Protein AF-A4E8H7-F1 (afdb_monomer_lite)

Organism: Collinsella aerofaciens (strain ATCC 25986 / DSM 3979 / JCM 10188 / KCTC 3647 / NCTC 11838 / VPI 1003) 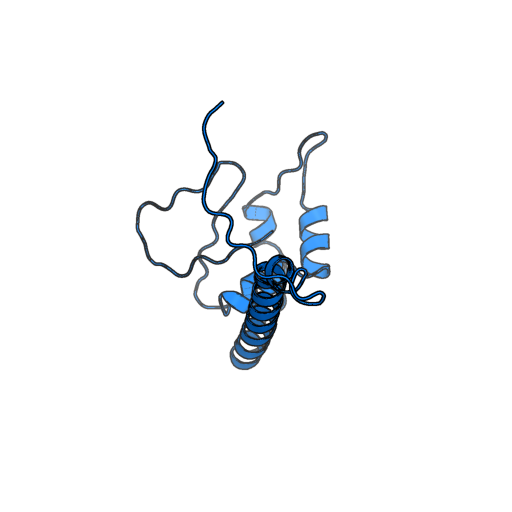(NCBI:txid411903)

Radius of gyration: 21.0 Å; chains: 1; bounding box: 51×50×54 Å

InterPro domains:
  IPR000055 Type I restriction modification DNA specificity domain [PF01420] (9-93)
  IPR044946 Type I restriction modification DNA specificity domain superfamily [G3DSA:3.90.220.20] (2-96)
  IPR052021 Type I restriction system S subunit [PTHR30408] (5-94)

pLDDT: mean 83.81, std 18.82, range [35.41, 98.19]

Structure (mmCIF, N/CA/C/O backbone):
data_AF-A4E8H7-F1
#
_entry.id   AF-A4E8H7-F1
#
loop_
_atom_site.group_PDB
_atom_site.id
_atom_site.type_symbol
_atom_site.label_atom_id
_atom_site.label_alt_id
_atom_site.label_comp_id
_atom_site.label_asym_id
_atom_site.label_entity_id
_atom_site.label_seq_id
_atom_site.pdbx_PDB_ins_code
_atom_site.Cartn_x
_atom_site.Cartn_y
_atom_site.Cartn_z
_atom_site.occupancy
_atom_site.B_iso_or_equiv
_atom_site.auth_seq_id
_atom_site.auth_comp_id
_atom_site.auth_asym_id
_atom_site.auth_atom_id
_atom_site.pdbx_PDB_model_num
ATOM 1 N N . MET A 1 1 ? 0.520 1.904 -8.147 1.00 71.12 1 MET A N 1
ATOM 2 C CA . MET A 1 1 ? -0.644 1.956 -7.238 1.00 71.12 1 MET A CA 1
ATOM 3 C C . MET A 1 1 ? -0.964 0.523 -6.845 1.00 71.12 1 MET A C 1
ATOM 5 O O . MET A 1 1 ? -0.955 -0.312 -7.735 1.00 71.12 1 MET A O 1
ATOM 9 N N . SER A 1 2 ? -1.164 0.212 -5.562 1.00 88.25 2 SER A N 1
ATOM 10 C CA . SER A 1 2 ? -1.687 -1.100 -5.139 1.00 88.25 2 SER A CA 1
ATOM 11 C C . SER A 1 2 ? -3.212 -1.117 -5.276 1.00 88.25 2 SER A C 1
ATOM 13 O O . SER A 1 2 ? -3.844 -0.056 -5.286 1.00 88.25 2 SER A O 1
ATOM 15 N N . SER A 1 3 ? -3.812 -2.300 -5.367 1.00 90.25 3 SER A N 1
ATOM 16 C CA . SER A 1 3 ? -5.263 -2.509 -5.317 1.00 90.25 3 SER A CA 1
ATOM 17 C C . SER A 1 3 ? -5.561 -3.763 -4.498 1.00 90.25 3 SER A C 1
ATOM 19 O O . SER A 1 3 ? -4.671 -4.588 -4.297 1.00 90.25 3 SER A O 1
ATOM 21 N N . VAL A 1 4 ? -6.785 -3.863 -3.981 1.00 92.50 4 VAL A N 1
ATOM 22 C CA . VAL A 1 4 ? -7.245 -5.018 -3.207 1.00 92.50 4 VAL A CA 1
ATOM 23 C C . VAL A 1 4 ? -8.400 -5.673 -3.949 1.00 92.50 4 VAL A C 1
ATOM 25 O O . VAL A 1 4 ? -9.315 -4.989 -4.404 1.00 92.50 4 VAL A O 1
ATOM 28 N N . TRP A 1 5 ? -8.340 -6.994 -4.075 1.00 92.44 5 TRP A N 1
ATOM 29 C CA . TRP A 1 5 ? -9.390 -7.815 -4.660 1.00 92.44 5 TRP A CA 1
ATOM 30 C C . TRP A 1 5 ? -9.890 -8.775 -3.583 1.00 92.44 5 TRP A C 1
ATOM 32 O O . TRP A 1 5 ? -9.132 -9.618 -3.112 1.00 92.44 5 TRP A O 1
ATOM 42 N N . LEU A 1 6 ? -11.136 -8.588 -3.140 1.00 91.44 6 LEU A N 1
ATOM 43 C CA . LEU A 1 6 ? -11.727 -9.339 -2.021 1.00 91.44 6 LEU A CA 1
ATOM 44 C C . LEU A 1 6 ? -12.559 -10.546 -2.472 1.00 91.44 6 LEU A C 1
ATOM 46 O O . LEU A 1 6 ? -13.018 -11.314 -1.633 1.00 91.44 6 LEU A O 1
ATOM 50 N N . SER A 1 7 ? -12.804 -10.689 -3.775 1.00 89.94 7 SER A N 1
ATOM 51 C CA . SER A 1 7 ? -13.615 -11.782 -4.304 1.00 89.94 7 SER A CA 1
ATOM 52 C C . SER A 1 7 ? -12.764 -13.039 -4.473 1.00 89.94 7 SER A C 1
ATOM 54 O O . SER A 1 7 ? -11.645 -12.967 -4.981 1.00 89.94 7 SER A O 1
ATOM 56 N N . ASP A 1 8 ? -13.306 -14.184 -4.068 1.00 86.06 8 ASP A N 1
ATOM 57 C CA . ASP A 1 8 ? -12.698 -15.490 -4.312 1.00 86.06 8 ASP A CA 1
ATOM 58 C C . ASP A 1 8 ? -13.295 -16.058 -5.604 1.00 86.06 8 ASP A C 1
ATOM 60 O O . ASP A 1 8 ? -14.366 -16.661 -5.610 1.00 86.06 8 ASP A O 1
ATOM 64 N N . GLN A 1 9 ? -12.656 -15.717 -6.721 1.00 88.12 9 GLN A N 1
ATOM 65 C CA . GLN A 1 9 ? -12.972 -16.246 -8.043 1.00 88.12 9 GLN A CA 1
ATOM 66 C C . GLN A 1 9 ? -11.764 -17.013 -8.558 1.00 88.12 9 GLN A C 1
ATOM 68 O O . GLN A 1 9 ? -10.621 -16.577 -8.376 1.00 88.12 9 GLN A O 1
ATOM 73 N N . ASP A 1 10 ? -12.042 -18.124 -9.226 1.00 85.25 10 ASP A N 1
ATOM 74 C CA . ASP A 1 10 ? -11.051 -18.842 -10.010 1.00 85.25 10 ASP A CA 1
ATOM 75 C C . ASP A 1 10 ? -10.734 -18.063 -11.303 1.00 85.25 10 ASP A C 1
ATOM 77 O O . ASP A 1 10 ? -11.480 -17.171 -11.711 1.00 85.25 10 ASP A O 1
ATOM 81 N N . ASP A 1 11 ? -9.593 -18.361 -11.928 1.00 85.56 11 ASP A N 1
ATOM 82 C CA . ASP A 1 11 ? -9.168 -17.787 -13.217 1.00 85.56 11 ASP A CA 1
ATOM 83 C C . ASP A 1 11 ? -8.992 -16.251 -13.259 1.00 85.56 11 ASP A C 1
ATOM 85 O O . ASP A 1 11 ? -9.259 -15.585 -14.264 1.00 85.56 11 ASP A O 1
ATOM 89 N N . VAL A 1 12 ? -8.463 -15.657 -12.182 1.00 89.00 12 VAL A N 1
ATOM 90 C CA . VAL A 1 12 ? -8.119 -14.223 -12.157 1.00 89.00 12 VAL A CA 1
ATOM 91 C C . VAL A 1 12 ? -6.932 -13.924 -13.077 1.00 89.00 12 VAL A C 1
ATOM 93 O O . VAL A 1 12 ? -5.794 -14.322 -12.818 1.00 89.00 12 VAL A O 1
ATOM 96 N N . TYR A 1 13 ? -7.182 -13.133 -14.120 1.00 90.62 13 TYR A N 1
ATOM 97 C CA . TYR A 1 13 ? -6.147 -12.631 -15.019 1.00 90.62 13 TYR A CA 1
ATOM 98 C C . TYR A 1 13 ? -5.501 -11.343 -14.489 1.00 90.62 13 TYR A C 1
ATOM 100 O O . TYR A 1 13 ? -6.177 -10.356 -14.192 1.00 90.62 13 TYR A O 1
ATOM 108 N N . LEU A 1 14 ? -4.168 -11.325 -14.451 1.00 90.25 14 LEU A N 1
ATOM 109 C CA . LEU A 1 14 ? -3.366 -10.121 -14.249 1.00 90.25 14 LEU A CA 1
ATOM 110 C C . LEU A 1 14 ? -2.502 -9.880 -15.485 1.00 90.25 14 LEU A C 1
ATOM 112 O O . LEU A 1 14 ? -1.960 -10.812 -16.074 1.00 90.25 14 LEU A O 1
ATOM 116 N N . ASN A 1 15 ? -2.356 -8.612 -15.867 1.00 91.00 15 ASN A N 1
ATOM 117 C CA . ASN A 1 15 ? -1.450 -8.248 -16.952 1.00 91.00 15 ASN A CA 1
ATOM 118 C C . ASN A 1 15 ? 0.018 -8.549 -16.584 1.00 91.00 15 ASN A C 1
ATOM 120 O O . ASN A 1 15 ? 0.371 -8.657 -15.412 1.00 91.00 15 ASN A O 1
ATOM 124 N N . SER A 1 16 ? 0.894 -8.596 -17.591 1.00 86.94 16 SER A N 1
ATOM 125 C CA . SER A 1 16 ? 2.323 -8.911 -17.429 1.00 86.94 16 SER A CA 1
ATOM 126 C C . SER A 1 16 ? 3.124 -7.907 -16.588 1.00 86.94 16 SER A C 1
ATOM 128 O O . SER A 1 16 ? 4.269 -8.182 -16.241 1.00 86.94 16 SER A O 1
ATOM 130 N N . PHE A 1 17 ? 2.564 -6.733 -16.286 1.00 88.12 17 PHE A N 1
ATOM 131 C CA . PHE A 1 17 ? 3.194 -5.689 -15.469 1.00 88.12 17 PHE A CA 1
ATOM 132 C C . PHE A 1 17 ? 2.717 -5.709 -14.014 1.00 88.12 17 PHE A C 1
ATOM 134 O O . PHE A 1 17 ? 3.117 -4.859 -13.219 1.00 88.12 17 PHE A O 1
ATOM 141 N N . CYS A 1 18 ? 1.846 -6.653 -13.667 1.00 90.75 18 CYS A N 1
ATOM 142 C CA . CYS A 1 18 ? 1.265 -6.800 -12.348 1.00 90.75 18 CYS A CA 1
ATOM 143 C C . CYS A 1 18 ? 1.577 -8.194 -11.813 1.00 90.75 18 CYS A C 1
ATOM 145 O O . CYS A 1 18 ? 1.553 -9.183 -12.539 1.00 90.75 18 CYS A O 1
ATOM 147 N N . PHE A 1 19 ? 1.819 -8.281 -10.512 1.00 90.81 19 PHE A N 1
ATOM 148 C CA . PHE A 1 19 ? 1.838 -9.553 -9.810 1.00 90.81 19 PHE A CA 1
ATOM 149 C C . PHE A 1 19 ? 0.848 -9.497 -8.652 1.00 90.81 19 PHE A C 1
ATOM 151 O O . PHE A 1 19 ? 0.667 -8.459 -8.014 1.00 90.81 19 PHE A O 1
ATOM 158 N N . GLY A 1 20 ? 0.189 -10.625 -8.405 1.00 91.81 20 GLY A N 1
ATOM 159 C CA . GLY A 1 20 ? -0.709 -10.800 -7.274 1.00 91.81 20 GLY A CA 1
ATOM 160 C C . GLY A 1 20 ? 0.047 -11.282 -6.041 1.00 91.81 20 GLY A C 1
ATOM 161 O O . GLY A 1 20 ? 0.996 -12.068 -6.140 1.00 91.81 20 GLY A O 1
ATOM 162 N N . TYR A 1 21 ? -0.412 -10.837 -4.876 1.00 90.94 21 TYR A N 1
ATOM 163 C CA . TYR A 1 21 ? -0.002 -11.360 -3.581 1.00 90.94 21 TYR A CA 1
ATOM 164 C C . TYR A 1 21 ? -1.249 -11.808 -2.817 1.00 90.94 21 TYR A C 1
ATOM 166 O O . TYR A 1 21 ? -2.126 -10.993 -2.532 1.00 90.94 21 TYR A O 1
ATOM 174 N N . ARG A 1 22 ? -1.337 -13.110 -2.520 1.00 90.62 22 ARG A N 1
ATOM 175 C CA . ARG A 1 22 ? -2.381 -13.683 -1.667 1.00 90.62 22 ARG A CA 1
ATOM 176 C C . ARG A 1 22 ? -1.778 -13.846 -0.275 1.00 90.62 22 ARG A C 1
ATOM 178 O O . ARG A 1 22 ? -0.847 -14.625 -0.101 1.00 90.62 22 ARG A O 1
ATOM 185 N N . GLN A 1 23 ? -2.268 -13.054 0.669 1.00 89.19 23 GLN A N 1
ATOM 186 C CA . GLN A 1 23 ? -1.802 -13.072 2.053 1.00 89.19 23 GLN A CA 1
ATOM 187 C C . GLN A 1 23 ? -2.447 -14.201 2.871 1.00 89.19 23 GLN A C 1
ATOM 189 O O . GLN A 1 23 ? -3.521 -14.692 2.530 1.00 89.19 23 GLN A O 1
ATOM 194 N N . ASP A 1 24 ? -1.820 -14.547 3.989 1.00 89.31 24 ASP A N 1
ATOM 195 C CA . ASP A 1 24 ? -2.191 -15.611 4.929 1.00 89.31 24 ASP A CA 1
ATOM 196 C C . ASP A 1 24 ? -3.036 -15.117 6.119 1.00 89.31 24 ASP A C 1
ATOM 198 O O . ASP A 1 24 ? -3.019 -15.725 7.183 1.00 89.31 24 ASP A O 1
ATOM 202 N N . SER A 1 25 ? -3.785 -14.020 5.946 1.00 88.94 25 SER A N 1
ATOM 203 C CA . SER A 1 25 ? -4.577 -13.313 6.976 1.00 88.94 25 SER A CA 1
ATOM 204 C C . SER A 1 25 ? -3.797 -12.520 8.035 1.00 88.94 25 SER A C 1
ATOM 206 O O . SER A 1 25 ? -4.416 -11.933 8.921 1.00 88.94 25 SER A O 1
ATOM 208 N N . THR A 1 26 ? -2.471 -12.403 7.905 1.00 93.69 26 THR A N 1
ATOM 209 C CA . THR A 1 26 ? -1.647 -11.543 8.778 1.00 93.69 26 THR A CA 1
ATOM 210 C C . THR A 1 26 ? -2.078 -10.072 8.750 1.00 93.69 26 THR A C 1
ATOM 212 O O . THR A 1 26 ? -1.966 -9.372 9.762 1.00 93.69 26 THR A O 1
ATOM 215 N N . PHE A 1 27 ? -2.583 -9.594 7.608 1.00 95.62 27 PHE A N 1
ATOM 216 C CA . PHE A 1 27 ? -3.008 -8.212 7.447 1.00 95.62 27 PHE A CA 1
ATOM 217 C C . PHE A 1 27 ? -4.511 -8.058 7.212 1.00 95.62 27 PHE A C 1
ATOM 219 O O . PHE A 1 27 ? -5.154 -8.858 6.531 1.00 95.62 27 PHE A O 1
ATOM 226 N N . ASP A 1 28 ? -5.076 -6.949 7.684 1.00 95.94 28 ASP A N 1
ATOM 227 C CA . ASP A 1 28 ? -6.330 -6.457 7.118 1.00 95.94 28 ASP A CA 1
ATOM 228 C C . ASP A 1 28 ? -6.096 -6.070 5.636 1.00 95.94 28 ASP A C 1
ATOM 230 O O . ASP A 1 28 ? -5.136 -5.350 5.332 1.00 95.94 28 ASP A O 1
ATOM 234 N N . PRO A 1 29 ? -6.938 -6.521 4.685 1.00 94.94 29 PRO A N 1
ATOM 235 C CA . PRO A 1 29 ? -6.715 -6.266 3.261 1.00 94.94 29 PRO A CA 1
ATOM 236 C C . PRO A 1 29 ? -6.684 -4.778 2.886 1.00 94.94 29 PRO A C 1
ATOM 238 O O . PRO A 1 29 ? -5.917 -4.375 2.005 1.00 94.94 29 PRO A O 1
ATOM 241 N N . HIS A 1 30 ? -7.503 -3.946 3.539 1.00 95.62 30 HIS A N 1
ATOM 242 C CA . HIS A 1 30 ? -7.512 -2.508 3.286 1.00 95.62 30 HIS A CA 1
ATOM 243 C C . HIS A 1 30 ? -6.267 -1.857 3.877 1.00 95.62 30 HIS A C 1
ATOM 245 O O . HIS A 1 30 ? -5.618 -1.068 3.188 1.00 95.62 30 HIS A O 1
ATOM 251 N N . TYR A 1 31 ? -5.890 -2.225 5.105 1.00 97.06 31 TYR A N 1
ATOM 252 C CA . TYR A 1 31 ? -4.637 -1.777 5.710 1.00 97.06 31 TYR A CA 1
ATOM 253 C C . TYR A 1 31 ? -3.437 -2.080 4.813 1.00 97.06 31 TYR A C 1
ATOM 255 O O . TYR A 1 31 ? -2.694 -1.161 4.472 1.00 97.06 31 TYR A O 1
ATOM 263 N N . LEU A 1 32 ? -3.287 -3.331 4.365 1.00 95.75 32 LEU A N 1
ATOM 264 C CA . LEU A 1 32 ? -2.202 -3.752 3.476 1.00 95.75 32 LEU A CA 1
ATOM 265 C C . LEU A 1 32 ? -2.159 -2.892 2.208 1.00 95.75 32 LEU A C 1
ATOM 267 O O . LEU A 1 32 ? -1.104 -2.383 1.824 1.00 95.75 32 LEU A O 1
ATOM 271 N N . ALA A 1 33 ? -3.318 -2.666 1.584 1.00 95.44 33 ALA A N 1
ATOM 272 C CA . ALA A 1 33 ? -3.409 -1.839 0.390 1.00 95.44 33 ALA A CA 1
ATOM 273 C C . ALA A 1 33 ? -2.932 -0.398 0.640 1.00 95.44 33 ALA A C 1
ATOM 275 O O . ALA A 1 33 ? -2.182 0.129 -0.182 1.00 95.44 33 ALA A O 1
ATOM 276 N N . TYR A 1 34 ? -3.327 0.234 1.750 1.00 96.44 34 TYR A N 1
ATOM 277 C CA . TYR A 1 34 ? -2.902 1.598 2.095 1.00 96.44 34 TYR A CA 1
ATOM 278 C C . TYR A 1 34 ? -1.446 1.682 2.557 1.00 96.44 34 TYR A C 1
ATOM 280 O O . TYR A 1 34 ? -0.735 2.598 2.148 1.00 96.44 34 TYR A O 1
ATOM 288 N N . MET A 1 35 ? -0.970 0.710 3.329 1.00 96.31 35 MET A N 1
ATOM 289 C CA . MET A 1 35 ? 0.416 0.623 3.786 1.00 96.31 35 MET A CA 1
ATOM 290 C C . MET A 1 35 ? 1.385 0.525 2.597 1.00 96.31 35 MET A C 1
ATOM 292 O O . MET A 1 35 ? 2.341 1.298 2.535 1.00 96.31 35 MET A O 1
ATOM 296 N N . LEU A 1 36 ? 1.062 -0.268 1.566 1.00 95.00 36 LEU A N 1
ATOM 297 C CA . LEU A 1 36 ? 1.830 -0.329 0.309 1.00 95.00 36 LEU A CA 1
ATOM 298 C C . LEU A 1 36 ? 1.830 0.988 -0.496 1.00 95.00 36 LEU A C 1
ATOM 300 O O . LEU A 1 36 ? 2.652 1.174 -1.397 1.00 95.00 36 LEU A O 1
ATOM 304 N N . ARG A 1 37 ? 0.896 1.907 -0.218 1.00 94.62 37 ARG A N 1
ATOM 305 C CA . ARG A 1 37 ? 0.842 3.247 -0.834 1.00 94.62 37 ARG A CA 1
ATOM 306 C C . ARG A 1 37 ? 1.540 4.313 0.007 1.00 94.62 37 ARG A C 1
ATOM 308 O O . ARG A 1 37 ? 1.731 5.415 -0.504 1.00 94.62 37 ARG A O 1
ATOM 315 N N . SER A 1 38 ? 1.916 4.005 1.247 1.00 95.12 38 SER A N 1
ATOM 316 C CA . SER A 1 38 ? 2.599 4.950 2.128 1.00 95.12 38 SER A CA 1
ATOM 317 C C . SER A 1 38 ? 3.938 5.394 1.537 1.00 95.12 38 SER A C 1
ATOM 319 O O . SER A 1 38 ? 4.592 4.649 0.805 1.00 95.12 38 SER A O 1
ATOM 321 N N . SER A 1 39 ? 4.352 6.621 1.847 1.00 95.38 39 SER A N 1
ATOM 322 C CA . SER A 1 39 ? 5.589 7.201 1.315 1.00 95.38 39 SER A CA 1
ATOM 323 C C . SER A 1 39 ? 6.819 6.362 1.659 1.00 95.38 39 SER A C 1
ATOM 325 O O . SER A 1 39 ? 7.632 6.125 0.775 1.00 95.38 39 SER A O 1
ATOM 327 N N . SER A 1 40 ? 6.920 5.863 2.895 1.00 94.94 40 SER A N 1
ATOM 328 C CA . SER A 1 40 ? 8.036 5.016 3.339 1.00 94.94 40 SER A CA 1
ATOM 329 C C . SER A 1 40 ? 8.167 3.768 2.469 1.00 94.94 40 SER A C 1
ATOM 331 O O . SER A 1 40 ? 9.186 3.575 1.815 1.00 94.94 40 SER A O 1
ATOM 333 N N . ILE A 1 41 ? 7.094 2.979 2.364 1.00 95.38 41 ILE A N 1
ATOM 334 C CA . ILE A 1 41 ? 7.116 1.731 1.594 1.00 95.38 41 ILE A CA 1
ATOM 335 C C . ILE A 1 41 ? 7.306 2.003 0.100 1.00 95.38 41 ILE A C 1
ATOM 337 O O . ILE A 1 41 ? 7.976 1.247 -0.599 1.00 95.38 41 ILE A O 1
ATOM 341 N N . ARG A 1 42 ? 6.756 3.107 -0.420 1.00 94.25 42 ARG A N 1
ATOM 342 C CA . ARG A 1 42 ? 6.979 3.501 -1.816 1.00 94.25 42 ARG A CA 1
ATOM 343 C C . ARG A 1 42 ? 8.426 3.896 -2.091 1.00 94.25 42 ARG A C 1
ATOM 345 O O . ARG A 1 42 ? 8.895 3.621 -3.194 1.00 94.25 42 ARG A O 1
ATOM 352 N N . SER A 1 43 ? 9.119 4.509 -1.138 1.00 94.88 43 SER A N 1
ATOM 353 C CA . SER A 1 43 ? 10.550 4.793 -1.262 1.00 94.88 43 SER A CA 1
ATOM 354 C C . SER A 1 43 ? 11.351 3.497 -1.332 1.00 94.88 43 SER A C 1
ATOM 356 O O . SER A 1 43 ? 12.137 3.329 -2.262 1.00 94.88 43 SER A O 1
ATOM 358 N N . ASP A 1 44 ? 11.064 2.536 -0.452 1.00 94.50 44 ASP A N 1
ATOM 359 C CA . ASP A 1 44 ? 11.740 1.233 -0.453 1.00 94.50 44 ASP A CA 1
ATOM 360 C C . ASP A 1 44 ? 11.487 0.467 -1.760 1.00 94.50 44 ASP A C 1
ATOM 362 O O . ASP A 1 44 ? 12.416 -0.014 -2.408 1.00 94.50 44 ASP A O 1
ATOM 366 N N . LEU A 1 45 ? 10.236 0.436 -2.230 1.00 93.56 45 LEU A N 1
ATOM 367 C CA . LEU A 1 45 ? 9.882 -0.155 -3.525 1.00 93.56 45 LEU A CA 1
ATOM 368 C C . LEU A 1 45 ? 10.582 0.533 -4.703 1.00 93.56 45 LEU A C 1
ATOM 370 O O . LEU A 1 45 ? 10.909 -0.127 -5.687 1.00 93.56 45 LEU A O 1
ATOM 374 N N . THR A 1 46 ? 10.807 1.845 -4.617 1.00 93.06 46 THR A N 1
ATOM 375 C CA . THR A 1 46 ? 11.522 2.600 -5.654 1.00 93.06 46 THR A CA 1
ATOM 376 C C . THR A 1 46 ? 13.001 2.217 -5.685 1.00 93.06 46 THR A C 1
ATOM 378 O O . THR A 1 46 ? 13.559 2.086 -6.769 1.00 93.06 46 THR A O 1
ATOM 381 N N . LEU A 1 47 ? 13.620 1.960 -4.528 1.00 92.62 47 LEU A N 1
ATOM 382 C CA . LEU A 1 47 ? 15.004 1.474 -4.444 1.00 92.62 47 LEU A CA 1
ATOM 383 C C . LEU A 1 47 ? 15.167 0.056 -5.005 1.00 92.62 47 LEU A C 1
ATOM 385 O O . LEU A 1 47 ? 16.208 -0.272 -5.569 1.00 92.62 47 LEU A O 1
ATOM 389 N N . LEU A 1 48 ? 14.137 -0.782 -4.877 1.00 92.50 48 LEU A N 1
ATOM 390 C CA . LEU A 1 48 ? 14.124 -2.131 -5.450 1.00 92.50 48 LEU A CA 1
ATOM 391 C C . LEU A 1 48 ? 13.863 -2.154 -6.961 1.00 92.50 48 LEU A C 1
ATOM 393 O O . LEU A 1 48 ? 14.002 -3.207 -7.590 1.00 92.50 48 LEU A O 1
ATOM 397 N N . ALA A 1 49 ? 13.449 -1.032 -7.547 1.00 92.19 49 ALA A N 1
ATOM 398 C CA . ALA A 1 49 ? 13.108 -0.959 -8.954 1.00 92.19 49 ALA A CA 1
ATOM 399 C C . ALA A 1 49 ? 14.368 -0.975 -9.833 1.00 92.19 49 ALA A C 1
ATOM 401 O O . ALA A 1 49 ? 15.318 -0.227 -9.618 1.00 92.19 49 ALA A O 1
ATOM 402 N N . GLN A 1 50 ? 14.368 -1.827 -10.856 1.00 89.50 50 GLN A N 1
ATOM 403 C CA . GLN A 1 50 ? 15.498 -2.039 -11.757 1.00 89.50 50 GLN A CA 1
ATOM 404 C C . GLN A 1 50 ? 15.116 -1.718 -13.201 1.00 89.50 50 GLN A C 1
ATOM 406 O O . GLN A 1 50 ? 14.008 -2.027 -13.635 1.00 89.50 50 GLN A O 1
ATOM 411 N N . GLY A 1 51 ? 16.046 -1.139 -13.960 1.00 88.69 51 GLY A N 1
ATOM 412 C CA . GLY A 1 51 ? 15.875 -0.814 -15.378 1.00 88.69 51 GLY A CA 1
ATOM 413 C C . GLY A 1 51 ? 16.306 0.614 -15.712 1.00 88.69 51 GLY A C 1
ATOM 414 O O . GLY A 1 51 ? 16.552 1.416 -14.819 1.00 88.69 51 GLY A O 1
ATOM 415 N N . ILE A 1 52 ? 16.430 0.917 -17.008 1.00 84.94 52 ILE A N 1
ATOM 416 C CA . ILE A 1 52 ? 16.867 2.238 -17.500 1.00 84.94 52 ILE A CA 1
ATOM 417 C C . ILE A 1 52 ? 15.672 2.997 -18.081 1.00 84.94 52 ILE A C 1
ATOM 419 O O . ILE A 1 52 ? 15.283 4.041 -17.574 1.00 84.94 52 ILE A O 1
ATOM 423 N N . SER A 1 53 ? 15.050 2.454 -19.132 1.00 89.88 53 SER A N 1
ATOM 424 C CA . SER A 1 53 ? 13.878 3.074 -19.771 1.00 89.88 53 SER A CA 1
ATOM 425 C C . SER A 1 53 ? 12.550 2.617 -19.165 1.00 89.88 53 SER A C 1
ATOM 427 O O . SER A 1 53 ? 11.554 3.331 -19.239 1.00 89.88 53 SER A O 1
ATOM 429 N N . ARG A 1 54 ? 12.512 1.408 -18.593 1.00 84.56 54 ARG A N 1
ATOM 430 C CA . ARG A 1 54 ? 11.342 0.840 -17.915 1.00 84.56 54 ARG A CA 1
ATOM 431 C C . ARG A 1 54 ? 11.792 0.181 -16.628 1.00 84.56 54 ARG A C 1
ATOM 433 O O . ARG A 1 54 ? 12.596 -0.746 -16.669 1.00 84.56 54 ARG A O 1
ATOM 440 N N . PHE A 1 55 ? 11.254 0.660 -15.518 1.00 88.81 55 PHE A N 1
ATOM 441 C CA . PHE A 1 55 ? 11.516 0.089 -14.209 1.00 88.81 55 PHE A CA 1
ATOM 442 C C . PHE A 1 55 ? 10.614 -1.120 -13.965 1.00 88.81 55 PHE A C 1
ATOM 444 O O . PHE A 1 55 ? 9.412 -1.067 -14.229 1.00 88.81 55 PHE A O 1
ATOM 451 N N . ASN A 1 56 ? 11.194 -2.198 -13.448 1.00 90.19 56 ASN A N 1
ATOM 452 C CA . ASN A 1 56 ? 10.489 -3.390 -12.999 1.00 90.19 56 ASN A CA 1
ATOM 453 C C . ASN A 1 56 ? 10.943 -3.750 -11.579 1.00 90.19 56 ASN A C 1
ATOM 455 O O . ASN A 1 56 ? 12.077 -3.468 -11.196 1.00 90.19 56 ASN A O 1
ATOM 459 N N . ILE A 1 57 ? 10.059 -4.360 -10.795 1.00 91.75 57 ILE A N 1
ATOM 460 C CA . ILE A 1 57 ? 10.334 -4.767 -9.418 1.00 91.75 57 ILE A CA 1
ATOM 461 C C . ILE A 1 57 ? 10.134 -6.278 -9.327 1.00 91.75 57 ILE A C 1
ATOM 463 O O . ILE A 1 57 ? 9.073 -6.802 -9.666 1.00 91.75 57 ILE A O 1
ATOM 467 N N . SER A 1 58 ? 11.159 -6.990 -8.859 1.00 91.44 58 SER A N 1
ATOM 468 C CA . SER A 1 58 ? 11.084 -8.439 -8.661 1.00 91.44 58 SER A CA 1
ATOM 469 C C . SER A 1 58 ? 10.130 -8.789 -7.519 1.00 91.44 58 SER A C 1
ATOM 471 O O . SER A 1 58 ? 10.291 -8.287 -6.406 1.00 91.44 58 SER A O 1
ATOM 473 N N . LYS A 1 59 ? 9.195 -9.719 -7.762 1.00 91.19 59 LYS A N 1
ATOM 474 C CA . LYS A 1 59 ? 8.278 -10.247 -6.736 1.00 91.19 59 LYS A CA 1
ATOM 475 C C . LYS A 1 59 ? 9.034 -10.706 -5.488 1.00 91.19 59 LYS A C 1
ATOM 477 O O . LYS A 1 59 ? 8.666 -10.324 -4.386 1.00 91.19 59 LYS A O 1
ATOM 482 N N . ASN A 1 60 ? 10.109 -11.476 -5.663 1.00 92.25 60 ASN A N 1
ATOM 483 C CA . ASN A 1 60 ? 10.882 -12.020 -4.543 1.00 9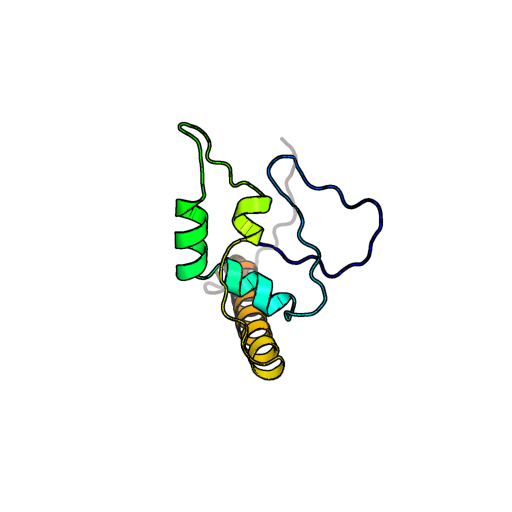2.25 60 ASN A CA 1
ATOM 484 C C . ASN A 1 60 ? 11.491 -10.904 -3.687 1.00 92.25 60 ASN A C 1
ATOM 486 O O . ASN A 1 60 ? 11.447 -10.981 -2.468 1.00 92.25 60 ASN A O 1
ATOM 490 N N . LYS A 1 61 ? 11.965 -9.823 -4.320 1.00 92.50 61 LYS A N 1
ATOM 491 C CA . LYS A 1 61 ? 12.522 -8.671 -3.603 1.00 92.50 61 LYS A CA 1
ATOM 492 C C . LYS A 1 61 ? 11.467 -7.901 -2.817 1.00 92.50 61 LYS A C 1
ATOM 494 O O . LYS A 1 61 ? 11.752 -7.441 -1.721 1.00 92.50 61 LYS A O 1
ATOM 499 N N . VAL A 1 62 ? 10.243 -7.801 -3.337 1.00 93.25 62 VAL A N 1
ATOM 500 C CA . VAL A 1 62 ? 9.125 -7.205 -2.587 1.00 93.25 62 VAL A CA 1
ATOM 501 C C . VAL A 1 62 ? 8.774 -8.041 -1.358 1.00 93.25 62 VAL A C 1
ATOM 503 O O . VAL A 1 62 ? 8.490 -7.473 -0.311 1.00 93.25 62 VAL A O 1
ATOM 506 N N . MET A 1 63 ? 8.835 -9.372 -1.460 1.00 91.50 63 MET A N 1
ATOM 507 C CA . MET A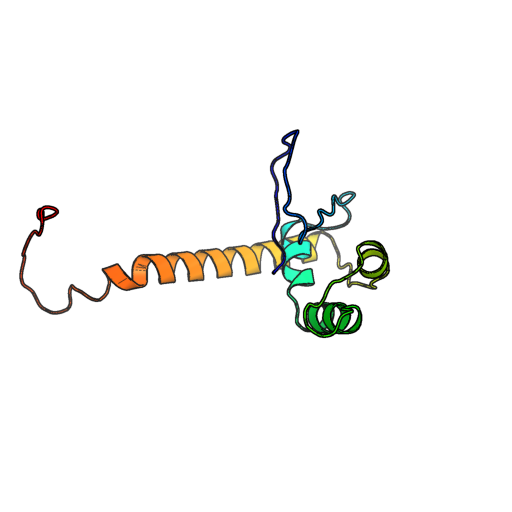 1 63 ? 8.573 -10.270 -0.326 1.00 91.50 63 MET A CA 1
ATOM 508 C C . MET A 1 63 ? 9.636 -10.190 0.783 1.00 91.50 63 MET A C 1
ATOM 510 O O . MET A 1 63 ? 9.368 -10.620 1.899 1.00 91.50 63 MET A O 1
ATOM 514 N N . GLU A 1 64 ? 10.820 -9.644 0.494 1.00 90.94 64 GLU A N 1
ATOM 515 C CA . GLU A 1 64 ? 11.902 -9.423 1.467 1.00 90.94 64 GLU A CA 1
ATOM 516 C C . GLU A 1 64 ? 11.757 -8.088 2.232 1.00 90.94 64 GLU A C 1
ATOM 518 O O . GLU A 1 64 ? 12.535 -7.821 3.148 1.00 90.94 64 GLU A O 1
ATOM 523 N N . LEU A 1 65 ? 10.790 -7.231 1.872 1.00 92.19 65 LEU A N 1
ATOM 524 C CA . LEU A 1 65 ? 10.598 -5.938 2.531 1.00 92.19 65 LEU A CA 1
ATOM 525 C C . LEU A 1 65 ? 10.132 -6.101 3.981 1.00 92.19 65 LEU A C 1
ATOM 527 O O . LEU A 1 65 ? 9.138 -6.768 4.267 1.00 92.19 65 LEU A O 1
ATOM 531 N N . SER A 1 66 ? 10.802 -5.393 4.889 1.00 93.00 66 SER A N 1
ATOM 532 C CA . SER A 1 66 ? 10.328 -5.229 6.260 1.00 93.00 66 SER A CA 1
ATOM 533 C C . SER A 1 66 ? 9.217 -4.184 6.295 1.00 93.00 66 SER A C 1
ATOM 535 O O . SER A 1 66 ? 9.426 -3.035 5.911 1.00 93.00 66 SER A O 1
ATOM 537 N N . VAL A 1 67 ? 8.043 -4.569 6.789 1.00 94.50 67 VAL A N 1
ATOM 538 C CA . VAL A 1 67 ? 6.862 -3.701 6.871 1.00 94.50 67 VAL A CA 1
ATOM 539 C C . VAL A 1 67 ? 6.329 -3.644 8.304 1.00 94.50 67 VAL A C 1
ATOM 541 O O . VAL A 1 67 ? 6.506 -4.600 9.061 1.00 94.50 67 VAL A O 1
ATOM 544 N N . PRO A 1 68 ? 5.668 -2.547 8.709 1.00 94.81 68 PRO A N 1
ATOM 545 C CA . PRO A 1 68 ? 5.016 -2.487 10.010 1.00 94.81 68 PRO A CA 1
ATOM 546 C C . PRO A 1 68 ? 3.840 -3.470 10.075 1.00 94.81 68 PRO A C 1
ATOM 548 O O . PRO A 1 68 ? 3.009 -3.522 9.167 1.00 94.81 68 PRO A O 1
ATOM 551 N N . VAL A 1 69 ? 3.746 -4.209 11.182 1.00 95.94 69 VAL A N 1
ATOM 552 C CA . VAL A 1 69 ? 2.645 -5.144 11.467 1.00 95.94 69 VAL A CA 1
ATOM 553 C C . VAL A 1 69 ? 2.007 -4.768 12.811 1.00 95.94 69 VAL A C 1
ATOM 555 O O . VAL A 1 69 ? 2.354 -5.344 13.841 1.00 95.94 69 VAL A O 1
ATOM 558 N N . PRO A 1 70 ? 1.131 -3.745 12.844 1.00 96.69 70 PRO A N 1
ATOM 559 C CA . PRO A 1 70 ? 0.440 -3.347 14.067 1.00 96.69 70 PRO A CA 1
ATOM 560 C C . PRO A 1 70 ? -0.648 -4.364 14.440 1.00 96.69 70 PRO A C 1
ATOM 562 O O . PRO A 1 70 ? -0.912 -5.320 13.703 1.00 96.69 70 PRO A O 1
ATOM 565 N N . SER A 1 71 ? -1.308 -4.167 15.581 1.00 97.88 71 SER A N 1
ATOM 566 C CA . SER A 1 71 ? -2.356 -5.086 16.038 1.00 97.88 71 SER A CA 1
ATOM 567 C C . SER A 1 71 ? -3.530 -5.152 15.052 1.00 97.88 71 SER A C 1
ATOM 569 O O . SER A 1 71 ? -3.846 -4.178 14.367 1.00 97.88 71 SER A O 1
ATOM 571 N N . ALA A 1 72 ? -4.239 -6.284 15.004 1.00 97.44 72 ALA A N 1
ATOM 572 C CA . ALA A 1 72 ? -5.384 -6.458 14.101 1.00 97.44 72 ALA A CA 1
ATOM 573 C C . ALA A 1 72 ? -6.463 -5.365 14.275 1.00 97.44 72 ALA A C 1
ATOM 575 O O . ALA A 1 72 ? -7.085 -4.931 13.303 1.00 97.44 72 ALA A O 1
ATOM 576 N N . ALA A 1 73 ? -6.660 -4.884 15.508 1.00 98.00 73 ALA A N 1
ATOM 577 C CA . ALA A 1 73 ? -7.587 -3.796 15.804 1.00 98.00 73 ALA A CA 1
ATOM 578 C C . ALA A 1 73 ? -7.147 -2.471 15.157 1.00 98.00 73 ALA A C 1
ATOM 580 O O . ALA A 1 73 ? -7.962 -1.804 14.518 1.00 98.00 73 ALA A O 1
ATOM 581 N N . GLU A 1 74 ? -5.867 -2.112 15.274 1.00 98.12 74 GLU A N 1
ATOM 582 C CA . GLU A 1 74 ? -5.307 -0.902 14.660 1.00 98.12 74 GLU A CA 1
ATOM 583 C C . GLU A 1 74 ? -5.334 -0.982 13.136 1.00 98.12 74 GLU A C 1
ATOM 585 O O . GLU A 1 74 ? -5.737 -0.025 12.475 1.00 98.12 74 GLU A O 1
ATOM 590 N N . GLN A 1 75 ? -4.973 -2.138 12.572 1.00 98.19 75 GLN A N 1
ATOM 591 C CA . GLN A 1 75 ? -5.028 -2.362 11.130 1.00 98.19 75 GLN A CA 1
ATOM 592 C C . GLN A 1 75 ? -6.433 -2.094 10.582 1.00 98.19 75 GLN A C 1
ATOM 594 O O . GLN A 1 75 ? -6.595 -1.313 9.642 1.00 98.19 75 GLN A O 1
ATOM 599 N N . LYS A 1 76 ? -7.464 -2.664 11.220 1.00 97.62 76 LYS A N 1
ATOM 600 C CA . LYS A 1 76 ? -8.863 -2.451 10.833 1.00 97.62 76 LYS A CA 1
ATOM 601 C C . LYS A 1 76 ? -9.268 -0.979 10.930 1.00 97.62 76 LYS A C 1
ATOM 603 O O . LYS A 1 76 ? -9.899 -0.466 10.008 1.00 97.62 76 LYS A O 1
ATOM 608 N N . GLN A 1 77 ? -8.901 -0.291 12.013 1.00 98.12 77 GLN A N 1
ATOM 609 C CA . GLN A 1 77 ? -9.221 1.131 12.186 1.00 98.12 77 GLN A CA 1
ATOM 610 C C . GLN A 1 77 ? -8.586 1.995 11.089 1.00 98.12 77 GLN A C 1
ATOM 612 O O . GLN A 1 77 ? -9.278 2.795 10.459 1.00 98.12 77 GLN A O 1
ATOM 617 N N . ILE A 1 78 ? -7.295 1.795 10.814 1.00 97.81 78 ILE A N 1
ATOM 618 C CA . ILE A 1 78 ? -6.560 2.527 9.775 1.00 97.81 78 ILE A CA 1
ATOM 619 C C . ILE A 1 78 ? -7.151 2.235 8.390 1.00 97.81 78 ILE A C 1
ATOM 621 O O . ILE A 1 78 ? -7.437 3.164 7.630 1.00 97.81 78 ILE A O 1
ATOM 625 N N . GLY A 1 79 ? -7.369 0.957 8.066 1.00 96.62 79 GLY A N 1
ATOM 626 C CA . GLY A 1 79 ? -7.921 0.531 6.781 1.00 96.62 79 GLY A CA 1
ATOM 627 C C . GLY A 1 79 ? -9.303 1.131 6.514 1.00 96.62 79 GLY A C 1
ATOM 628 O O . GLY A 1 79 ? -9.536 1.702 5.447 1.00 96.62 79 GLY A O 1
ATOM 629 N N . GLN A 1 80 ? -10.200 1.078 7.502 1.00 97.12 80 GLN A N 1
ATOM 630 C CA . GLN A 1 80 ? -11.544 1.655 7.404 1.00 97.12 80 GLN A CA 1
ATOM 631 C C . GLN A 1 80 ? -11.523 3.179 7.278 1.00 97.12 80 GLN A C 1
ATOM 633 O O . GLN A 1 80 ? -12.305 3.743 6.511 1.00 97.12 80 GLN A O 1
ATOM 638 N N . TYR A 1 81 ? -10.633 3.850 8.011 1.00 97.88 81 TYR A N 1
ATOM 639 C CA . TYR A 1 81 ? -10.506 5.302 7.965 1.00 97.88 81 TYR A CA 1
ATOM 640 C C . TYR A 1 81 ? -10.142 5.791 6.558 1.00 97.88 81 TYR A C 1
ATOM 642 O O . TYR A 1 81 ? -10.864 6.612 5.986 1.00 97.88 81 TYR A O 1
ATOM 650 N N . PHE A 1 82 ? -9.084 5.239 5.958 1.00 96.75 82 PHE A N 1
ATOM 651 C CA . PHE A 1 82 ? -8.668 5.634 4.610 1.00 96.75 82 PHE A CA 1
ATOM 652 C C . PHE A 1 82 ? -9.660 5.189 3.528 1.00 96.75 82 PHE A C 1
ATOM 654 O O . PHE A 1 82 ? -9.939 5.966 2.617 1.00 96.75 82 PHE A O 1
ATOM 661 N N . ALA A 1 83 ? -10.283 4.012 3.666 1.00 95.31 83 ALA A N 1
ATOM 662 C CA . ALA A 1 83 ? -11.345 3.572 2.755 1.00 95.31 83 ALA A CA 1
ATOM 663 C C . ALA A 1 83 ? -12.543 4.533 2.748 1.00 95.31 83 ALA A C 1
ATOM 665 O O . ALA A 1 83 ? -13.109 4.840 1.693 1.00 95.31 83 ALA A O 1
ATOM 666 N N . ARG A 1 84 ? -12.917 5.054 3.922 1.00 96.62 84 ARG A N 1
ATOM 667 C CA . ARG A 1 84 ? -13.966 6.067 4.042 1.00 96.62 84 ARG A CA 1
ATOM 668 C C . ARG A 1 84 ? -13.555 7.382 3.387 1.00 96.62 84 ARG A C 1
ATOM 670 O O . ARG A 1 84 ? -14.373 7.968 2.682 1.00 96.62 84 ARG A O 1
ATOM 677 N N . LEU A 1 85 ? -12.321 7.842 3.598 1.00 96.56 85 LEU A N 1
ATOM 678 C CA . LEU A 1 85 ? -11.817 9.062 2.960 1.00 96.56 85 LEU A CA 1
ATOM 679 C C . LEU A 1 85 ? -11.828 8.950 1.433 1.00 96.56 85 LEU A C 1
ATOM 681 O O . LEU A 1 85 ? -12.371 9.833 0.773 1.00 96.56 85 LEU A O 1
ATOM 685 N N . ASP A 1 86 ? -11.330 7.847 0.877 1.00 94.56 86 ASP A N 1
ATOM 686 C CA . ASP A 1 86 ? -11.356 7.609 -0.569 1.00 94.56 86 ASP A CA 1
ATOM 687 C C . ASP A 1 86 ? -12.788 7.576 -1.110 1.00 94.56 86 ASP A C 1
ATOM 689 O O . ASP A 1 86 ? -13.063 8.124 -2.178 1.00 94.56 86 ASP A O 1
ATOM 693 N N . SER A 1 87 ? -13.723 6.988 -0.359 1.00 94.19 87 SER A N 1
ATOM 694 C CA . SER A 1 87 ? -15.143 6.968 -0.726 1.00 94.19 87 SER A CA 1
ATOM 695 C C . SER A 1 87 ? -15.738 8.378 -0.762 1.00 94.19 87 SER A C 1
ATOM 697 O O . SER A 1 87 ? -16.462 8.712 -1.699 1.00 94.19 87 SER A O 1
ATOM 699 N N . LEU A 1 88 ? -15.406 9.227 0.216 1.00 95.69 88 LEU A N 1
ATOM 700 C CA . LEU A 1 88 ? -15.853 10.623 0.269 1.00 95.69 88 LEU A CA 1
ATOM 701 C C . LEU A 1 88 ? -15.247 11.465 -0.859 1.00 95.69 88 LEU A C 1
ATOM 703 O O . LEU A 1 88 ? -15.966 12.222 -1.509 1.00 95.69 88 LEU A O 1
ATOM 707 N N . ILE A 1 89 ? -13.949 11.307 -1.126 1.00 95.00 89 ILE A N 1
ATOM 708 C CA . ILE A 1 89 ? -13.260 11.986 -2.231 1.00 95.00 89 ILE A CA 1
ATOM 709 C C . ILE A 1 89 ? -13.872 11.558 -3.566 1.00 95.00 89 ILE A C 1
ATOM 711 O O . ILE A 1 89 ? -14.226 12.405 -4.383 1.00 95.00 89 ILE A O 1
ATOM 715 N N . THR A 1 90 ? -14.066 10.252 -3.764 1.00 93.81 90 THR A N 1
ATOM 716 C CA . THR A 1 90 ? -14.688 9.695 -4.972 1.00 93.81 90 THR A CA 1
ATOM 717 C C . THR A 1 90 ? -16.110 10.224 -5.155 1.00 93.81 90 THR A C 1
ATOM 719 O O . THR A 1 90 ? -16.492 10.592 -6.265 1.00 93.81 90 THR A O 1
ATOM 722 N N . LEU A 1 91 ? -16.897 10.298 -4.076 1.00 93.62 91 LEU A N 1
ATOM 723 C CA . LEU A 1 91 ? -18.244 10.864 -4.098 1.00 93.62 91 LEU A CA 1
ATOM 724 C C . LEU A 1 91 ? -18.220 12.334 -4.533 1.00 93.62 91 LEU A C 1
ATOM 726 O O . LEU A 1 91 ? -18.951 12.716 -5.446 1.00 93.62 91 LEU A O 1
ATOM 730 N N . HIS A 1 92 ? -17.343 13.138 -3.930 1.00 90.81 92 HIS A N 1
ATOM 731 C CA . HIS A 1 92 ? -17.200 14.552 -4.262 1.00 90.81 92 HIS A CA 1
ATOM 732 C C . HIS A 1 92 ? -16.755 14.760 -5.717 1.00 90.81 92 HIS A C 1
ATOM 734 O O . HIS A 1 92 ? -17.345 15.566 -6.430 1.00 90.81 92 HIS A O 1
ATOM 740 N N . GLN A 1 93 ? -15.781 13.985 -6.201 1.00 90.38 93 GLN A N 1
ATOM 741 C CA . GLN A 1 93 ? -15.287 14.071 -7.580 1.00 90.38 93 GLN A CA 1
ATOM 742 C C . GLN A 1 93 ? -16.344 13.668 -8.618 1.00 90.38 93 GLN A C 1
ATOM 744 O O . GLN A 1 93 ? -16.411 14.270 -9.687 1.00 90.38 93 GLN A O 1
ATOM 749 N N . ARG A 1 94 ? -17.210 12.695 -8.301 1.00 84.00 94 ARG A N 1
ATOM 750 C CA . ARG A 1 94 ? -18.341 12.307 -9.164 1.00 84.00 94 ARG A CA 1
ATOM 751 C C . ARG A 1 94 ? -19.463 13.350 -9.181 1.00 84.00 94 ARG A C 1
ATOM 753 O O . ARG A 1 94 ? -20.142 13.482 -10.193 1.00 84.00 94 ARG A O 1
ATOM 760 N N . MET A 1 95 ? -19.655 14.091 -8.088 1.00 68.19 95 MET A N 1
ATOM 761 C CA . MET A 1 95 ? -20.660 15.162 -7.978 1.00 68.19 95 MET A CA 1
ATOM 762 C C . MET A 1 95 ? -20.156 16.536 -8.450 1.00 68.19 95 MET A C 1
ATOM 764 O O . MET A 1 95 ? -20.969 17.409 -8.754 1.00 68.19 95 MET A O 1
ATOM 768 N N . GLY A 1 96 ? -18.836 16.723 -8.553 1.00 59.16 96 GLY A N 1
ATOM 769 C CA . GLY A 1 96 ? -18.176 17.954 -8.998 1.00 59.16 96 GLY A CA 1
ATOM 770 C C . GLY A 1 96 ? -18.711 18.574 -10.301 1.00 59.16 96 GLY A C 1
ATOM 771 O O . GLY A 1 96 ? -18.865 19.794 -10.332 1.00 59.16 96 GLY A O 1
ATOM 772 N N . PRO A 1 97 ? -19.077 17.807 -11.351 1.00 53.75 97 PRO A N 1
ATOM 773 C CA . PRO A 1 97 ? -19.680 18.400 -12.548 1.00 53.75 97 PRO A CA 1
ATOM 774 C C . PRO A 1 97 ? -21.179 18.732 -12.408 1.00 53.75 97 PRO A C 1
ATOM 776 O O . PRO A 1 97 ? -21.682 19.544 -13.176 1.00 53.75 97 PRO A O 1
ATOM 779 N N . ILE A 1 98 ? -21.905 18.163 -11.435 1.00 51.34 98 ILE A N 1
ATOM 780 C CA . ILE A 1 98 ? -23.355 18.402 -11.259 1.00 51.34 98 ILE A CA 1
ATOM 781 C C . ILE A 1 98 ? -23.615 19.678 -10.441 1.00 51.34 98 ILE A C 1
ATOM 783 O O . ILE A 1 98 ? -24.603 20.373 -10.667 1.00 51.34 98 ILE A O 1
ATOM 787 N N . PHE A 1 99 ? -22.705 20.049 -9.537 1.00 43.09 99 PHE A N 1
ATOM 788 C CA . PHE A 1 99 ? -22.853 21.250 -8.704 1.00 43.09 99 PHE A CA 1
ATOM 789 C C . PHE A 1 99 ? -22.363 22.557 -9.350 1.00 43.09 99 PHE A C 1
ATOM 791 O O . PHE A 1 99 ? -22.549 23.623 -8.766 1.00 43.09 99 PHE A O 1
ATOM 798 N N . CYS A 1 100 ? -21.800 22.518 -10.564 1.00 45.94 100 CYS A N 1
ATOM 799 C CA . CYS A 1 100 ? -21.328 23.720 -11.261 1.00 45.94 100 CYS A CA 1
ATOM 800 C C . CYS A 1 100 ? -22.383 24.388 -12.174 1.00 45.94 100 CYS A C 1
ATOM 802 O O . CYS A 1 100 ? -22.057 25.346 -12.865 1.00 45.94 100 CYS A O 1
ATOM 804 N N . PHE A 1 101 ? -23.653 23.948 -12.180 1.00 45.06 101 PHE A N 1
ATOM 805 C CA . PHE A 1 101 ? -24.655 24.494 -13.120 1.00 45.06 101 PHE A CA 1
ATOM 806 C C . PHE A 1 101 ? -26.027 24.884 -12.548 1.00 45.06 101 PHE A C 1
ATOM 808 O O . PHE A 1 101 ? -26.995 24.972 -13.294 1.00 45.06 101 PHE A O 1
ATOM 815 N N . CYS A 1 102 ? -26.130 25.204 -11.255 1.00 45.75 102 CYS A N 1
ATOM 816 C CA . CYS A 1 102 ? -27.369 25.771 -10.693 1.00 45.75 102 CYS A CA 1
ATOM 817 C C . CYS A 1 102 ? -27.130 26.998 -9.798 1.00 45.75 102 CYS A C 1
ATOM 819 O O . CYS A 1 102 ? -27.771 27.149 -8.763 1.00 45.75 102 CYS A O 1
ATOM 821 N N . ALA A 1 103 ? -26.229 27.899 -10.204 1.00 47.44 103 ALA A N 1
ATOM 822 C CA . ALA A 1 103 ? -26.126 29.234 -9.604 1.00 47.44 103 ALA A CA 1
ATOM 823 C C . ALA A 1 103 ? -26.675 30.361 -10.495 1.00 47.44 103 ALA A C 1
ATOM 825 O O . ALA A 1 103 ? -26.636 31.510 -10.075 1.00 47.44 103 ALA A O 1
ATOM 826 N N . HIS A 1 104 ? -27.213 30.070 -11.685 1.00 44.72 104 HIS A N 1
ATOM 827 C CA . HIS A 1 104 ? -28.049 31.006 -12.444 1.00 44.72 104 HIS A CA 1
ATOM 828 C C . HIS A 1 104 ? -29.256 30.252 -12.997 1.00 44.72 104 HIS A C 1
ATOM 830 O O . HIS A 1 104 ? -29.123 29.312 -13.777 1.00 44.72 104 HIS A O 1
ATOM 836 N N . GLY A 1 105 ? -30.442 30.642 -12.533 1.00 49.69 105 GLY A N 1
ATOM 837 C CA . GLY A 1 105 ? -31.696 30.054 -12.965 1.00 49.69 105 GLY A CA 1
ATOM 838 C C . GLY A 1 105 ? -31.889 30.219 -14.466 1.00 49.69 105 GLY A C 1
ATOM 839 O O . GLY A 1 105 ? -32.036 31.333 -14.954 1.00 49.69 105 GLY A O 1
ATOM 840 N N . SER A 1 106 ? -31.932 29.105 -15.186 1.00 40.91 106 SER A N 1
ATOM 841 C CA . SER A 1 106 ? -32.727 28.942 -16.401 1.00 40.91 106 SER A CA 1
ATOM 842 C C . SER A 1 106 ? -32.833 27.458 -16.717 1.00 40.91 106 SER A C 1
ATOM 844 O O . SER A 1 106 ? -31.848 26.781 -16.997 1.00 40.91 106 SER A O 1
ATOM 846 N N . ARG A 1 10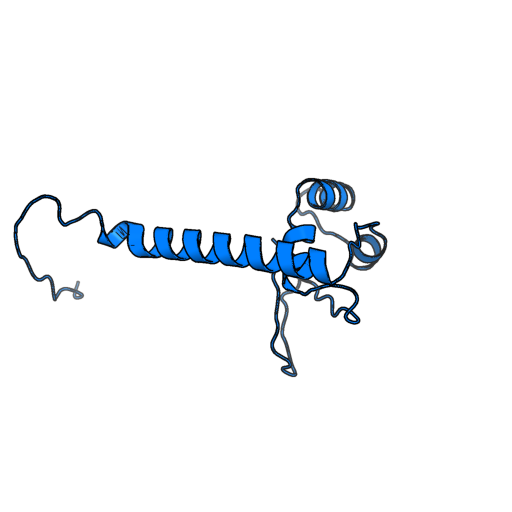7 ? -34.064 26.948 -16.638 1.00 49.00 107 ARG A N 1
ATOM 847 C CA . ARG A 1 107 ? -34.422 25.609 -17.101 1.00 49.00 107 ARG A CA 1
ATOM 848 C C . ARG A 1 107 ? -34.124 25.519 -18.593 1.00 49.00 107 ARG A C 1
ATOM 850 O O . ARG A 1 107 ? -34.798 26.191 -19.363 1.00 49.00 107 ARG A O 1
ATOM 857 N N . THR A 1 108 ? -33.226 24.636 -19.007 1.00 39.91 108 THR A N 1
ATOM 858 C CA . THR A 1 108 ? -33.310 24.040 -20.344 1.00 39.91 108 THR A CA 1
ATOM 859 C C . THR A 1 108 ? -32.958 22.559 -20.257 1.00 39.91 108 THR A C 1
ATOM 861 O O . THR A 1 108 ? -31.898 22.172 -19.777 1.00 39.91 108 THR A O 1
ATOM 864 N N . ASN A 1 109 ? -33.914 21.725 -20.667 1.00 46.41 109 ASN A N 1
ATOM 865 C CA . ASN A 1 109 ? -33.680 20.326 -21.000 1.00 46.41 109 ASN A CA 1
ATOM 866 C C . ASN A 1 109 ? -32.812 20.289 -22.260 1.00 46.41 109 ASN A C 1
ATOM 868 O O . ASN A 1 109 ? -33.184 20.917 -23.247 1.00 46.41 109 ASN A O 1
ATOM 872 N N . PHE A 1 110 ? -31.734 19.508 -22.264 1.00 41.44 110 PHE A N 1
ATOM 873 C CA . PHE A 1 110 ? -31.093 19.089 -23.509 1.00 41.44 110 PHE A CA 1
ATOM 874 C C . PHE A 1 110 ? -31.063 17.563 -23.578 1.00 41.44 110 PHE A C 1
ATOM 876 O O . PHE A 1 110 ? -30.122 16.896 -23.158 1.00 41.44 110 PHE A O 1
ATOM 883 N N . ALA A 1 111 ? -32.166 17.025 -24.097 1.00 44.94 111 ALA A N 1
ATOM 884 C CA . ALA A 1 111 ? -32.142 15.823 -24.914 1.00 44.94 111 ALA A CA 1
ATOM 885 C C . ALA A 1 111 ? -31.779 16.234 -26.357 1.00 44.94 111 ALA A C 1
ATOM 887 O O . ALA A 1 111 ? -32.120 17.342 -26.767 1.00 44.94 111 ALA A O 1
ATOM 888 N N . SER A 1 112 ? -31.159 15.320 -27.117 1.00 44.97 112 SER A N 1
ATOM 889 C CA . SER A 1 112 ? -30.705 15.426 -28.525 1.00 44.97 112 SER A CA 1
ATOM 890 C C . SER A 1 112 ? -29.499 16.356 -28.753 1.00 44.97 112 SER A C 1
ATOM 892 O O . SER A 1 112 ? -29.523 17.533 -28.427 1.00 44.97 112 SER A O 1
ATOM 894 N N . THR A 1 113 ? -28.371 15.896 -29.301 1.00 38.44 113 THR A N 1
ATOM 895 C CA . THR A 1 113 ? -28.248 15.479 -30.708 1.00 38.44 113 THR A CA 1
ATOM 896 C C . THR A 1 113 ? -26.947 14.683 -30.903 1.00 38.44 113 THR A C 1
ATOM 898 O O . THR A 1 113 ? -25.863 15.209 -30.668 1.00 38.44 113 THR A O 1
ATOM 901 N N . LEU A 1 114 ? -27.050 13.429 -31.351 1.00 41.38 114 LEU A N 1
ATOM 902 C CA . LEU A 1 114 ? -25.967 12.680 -31.998 1.00 41.38 114 LEU A CA 1
ATOM 903 C C . LEU A 1 114 ? -26.472 12.334 -33.400 1.00 41.38 114 LEU A C 1
ATOM 905 O O . LEU A 1 114 ? -27.202 11.362 -33.572 1.00 41.38 114 LEU A O 1
ATOM 909 N N . GLN A 1 115 ? -26.145 13.181 -34.371 1.00 35.41 115 GLN A N 1
ATOM 910 C CA . GLN A 1 115 ? -26.135 12.858 -35.797 1.00 35.41 115 GLN A CA 1
ATOM 911 C C . GLN A 1 115 ? -25.350 13.951 -36.528 1.00 35.41 115 GLN A C 1
ATOM 913 O O . GLN A 1 115 ? -25.657 15.135 -36.387 1.00 35.41 115 GLN A O 1
ATOM 918 N N . GLY A 1 116 ? -24.325 13.521 -37.261 1.00 39.91 116 GLY A N 1
ATOM 919 C CA . GLY A 1 116 ? -23.374 14.340 -38.007 1.00 39.91 116 GLY A CA 1
ATOM 920 C C . GLY A 1 116 ? -2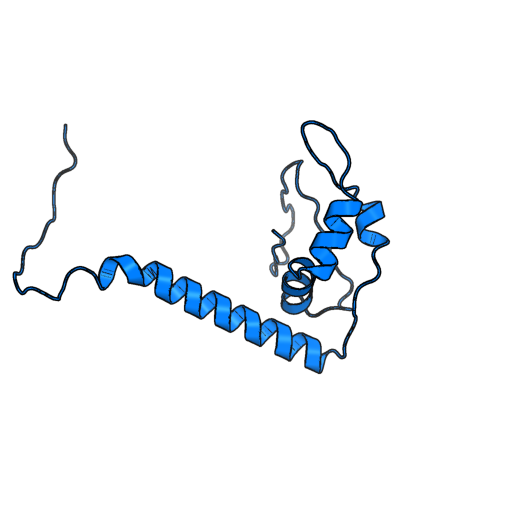2.080 13.576 -38.190 1.00 39.91 116 GLY A C 1
ATOM 921 O O . GLY A 1 116 ? -21.205 13.740 -37.317 1.00 39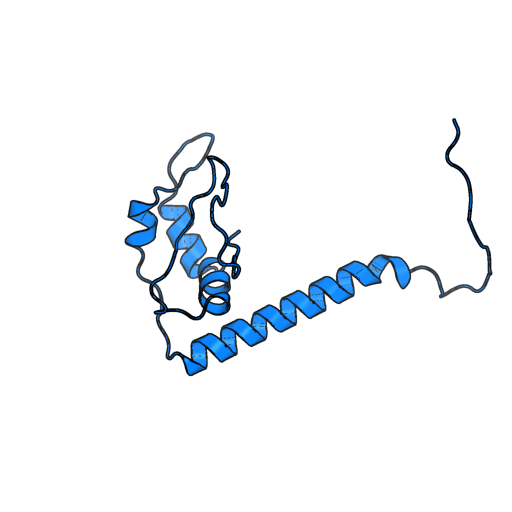.91 116 GLY A O 1
#

Sequence (116 aa):
MSSVWLSDQDDVYLNSFCFGYRQDSTFDPHYLAYMLRSSSIRSDLTLLAQGISRFNISKNKVMELSVPVPSAAEQKQIGQYFARLDSLITLHQRMGPIFCFCAHGSRTNFASTLQG

Foldseek 3Di:
DFDADPDDDPPDDDDPQDDDDDDPPLADRLLVRVQCVDPVNVVVQVVQWDDDPDTHHDPVSNVVDDGDRDDRVVRVVVSVVVVVVVVVVVVCVVCVVVVPPPPDDDDDDDDDDDDD

Secondary structure (DSSP, 8-state):
---------SS----TT-------SSS-HHHHHHHTTSHHHHHHHHHT-B-SSS-B--HHHHHT-------HHHHHHHHHHHHHHHHHHHHHHHHTTTTTS-SS------------